Protein AF-B3QSM2-F1 (afdb_monomer)

Foldseek 3Di:
DVVVLVVQLVVLDDPVLVVLLVVLVCQVPPPDQPDPCVRVPVVSVVVNVVSVVSNVVSSVVSVCVVPVDD

Sequence (70 aa):
MLFETIKLIWRAATKSERVLLVVCILYILWPLDLFPEAVFGFFGLIDDAAALATLVAVIKRIRSRISPEE

pLDDT: mean 83.8, std 10.37, range [53.09, 95.12]

Solvent-accessible surface area (backbone atoms only — not comparable to full-atom values): 4043 Å² total; per-residue (Å²): 111,69,69,58,52,51,51,51,47,58,69,66,39,50,76,68,52,47,49,50,48,50,50,35,51,50,57,73,70,40,93,63,66,92,49,45,44,94,79,49,44,73,56,23,59,49,51,54,50,47,43,52,51,48,46,52,52,53,51,50,59,37,44,48,72,78,50,62,82,128

Secondary structure (DSSP, 8-state):
-HHHHHHHHHHHS-HHHHHHHHHHHHHHH-SS-SS-HHHHTHHHHHHHHHHHHHHHHHHHHHHHHHS---

Mean predicted aligned error: 6.2 Å

Structure (mmCIF, N/CA/C/O backbone):
data_AF-B3QSM2-F1
#
_entry.id   AF-B3QSM2-F1
#
loop_
_atom_site.group_PDB
_atom_site.id
_atom_site.type_symbol
_atom_site.label_atom_id
_atom_site.label_alt_id
_atom_site.label_comp_id
_atom_site.label_asym_id
_atom_site.label_entity_id
_atom_site.label_seq_id
_atom_site.pdbx_PDB_ins_code
_atom_site.Cartn_x
_atom_site.Cartn_y
_atom_site.Cartn_z
_atom_site.occupancy
_atom_site.B_iso_or_equiv
_atom_site.auth_seq_id
_atom_site.auth_comp_id
_atom_site.auth_asym_id
_atom_site.auth_atom_id
_atom_site.pdbx_PDB_model_num
ATOM 1 N N . MET A 1 1 ? 6.738 5.152 16.736 1.00 74.50 1 MET A N 1
ATOM 2 C CA . MET A 1 1 ? 5.792 6.007 15.981 1.00 74.50 1 MET A CA 1
ATOM 3 C C . MET A 1 1 ? 5.267 5.298 14.737 1.00 74.50 1 MET A C 1
ATOM 5 O O . MET A 1 1 ? 4.085 4.999 14.713 1.00 74.50 1 MET A O 1
ATOM 9 N N . LEU A 1 2 ? 6.121 4.923 13.773 1.00 81.69 2 LEU A N 1
ATOM 10 C CA . LEU A 1 2 ? 5.691 4.284 12.516 1.00 81.69 2 LEU A CA 1
ATOM 11 C C . LEU A 1 2 ? 4.853 3.003 12.703 1.00 81.69 2 LEU A C 1
ATOM 13 O O . LEU A 1 2 ? 3.792 2.865 12.105 1.00 81.69 2 LEU A O 1
ATOM 17 N N . PHE A 1 3 ? 5.299 2.085 13.563 1.00 86.88 3 PHE A N 1
ATOM 18 C CA . PHE A 1 3 ? 4.603 0.814 13.799 1.00 86.88 3 PHE A CA 1
ATOM 19 C C . PHE A 1 3 ? 3.182 0.994 14.357 1.00 86.88 3 PHE A C 1
ATOM 21 O O . PHE A 1 3 ? 2.259 0.283 13.965 1.00 86.88 3 PHE A O 1
ATOM 28 N N . GLU A 1 4 ? 2.987 1.986 15.226 1.00 89.75 4 GLU A N 1
ATOM 29 C CA . GLU A 1 4 ? 1.670 2.298 15.783 1.00 89.75 4 GLU A CA 1
ATOM 30 C C . GLU A 1 4 ? 0.756 2.929 14.729 1.00 89.75 4 GLU A C 1
ATOM 32 O O . GLU A 1 4 ? -0.407 2.549 14.619 1.00 89.75 4 GLU A O 1
ATOM 37 N N . THR A 1 5 ? 1.288 3.796 13.862 1.00 87.19 5 THR A N 1
ATOM 38 C CA . THR A 1 5 ? 0.543 4.320 12.708 1.00 87.19 5 THR A CA 1
ATOM 39 C C . THR A 1 5 ? 0.104 3.201 11.76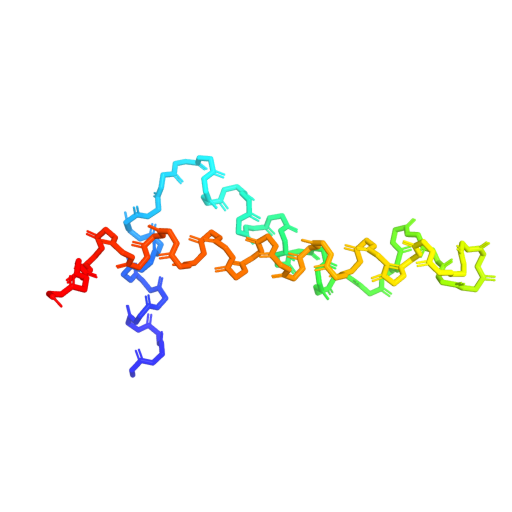2 1.00 87.19 5 THR A C 1
ATOM 41 O O . THR A 1 5 ? -1.054 3.172 11.348 1.00 87.19 5 THR A O 1
ATOM 44 N N . ILE A 1 6 ? 0.985 2.239 11.465 1.00 89.31 6 ILE A N 1
ATOM 45 C CA . ILE A 1 6 ? 0.657 1.083 10.617 1.00 89.31 6 ILE A CA 1
ATOM 46 C C . ILE A 1 6 ? -0.454 0.243 11.255 1.00 89.31 6 ILE A C 1
ATOM 48 O O . ILE A 1 6 ? -1.429 -0.098 10.585 1.00 89.31 6 ILE A O 1
ATOM 52 N N . LYS A 1 7 ? -0.361 -0.050 12.559 1.00 91.62 7 LYS A N 1
ATOM 53 C CA . LYS A 1 7 ? -1.417 -0.771 13.287 1.00 91.62 7 LYS A CA 1
ATOM 54 C C . LYS A 1 7 ? -2.756 -0.040 13.245 1.00 91.62 7 LYS A C 1
ATOM 56 O O . LYS A 1 7 ? -3.788 -0.687 13.065 1.00 91.62 7 LYS A O 1
ATOM 61 N N . LEU A 1 8 ? -2.753 1.280 13.426 1.00 91.00 8 LEU A N 1
ATOM 62 C CA . LEU A 1 8 ? -3.966 2.099 13.391 1.00 91.00 8 LEU A CA 1
ATOM 63 C C . LEU A 1 8 ? -4.618 2.065 12.006 1.00 91.00 8 LEU A C 1
ATOM 65 O O . LEU A 1 8 ? -5.808 1.768 11.904 1.00 91.00 8 LEU A O 1
ATOM 69 N N . ILE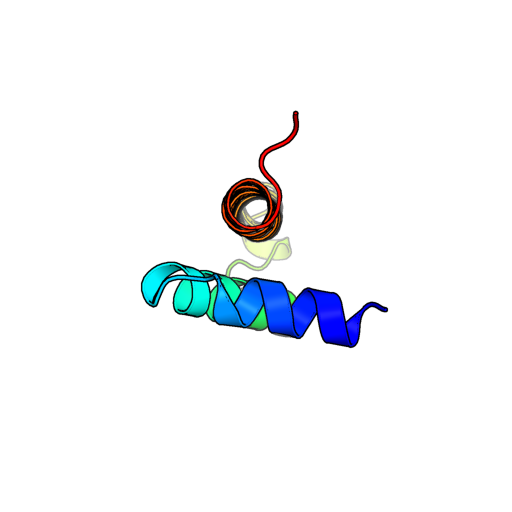 A 1 9 ? -3.830 2.273 10.948 1.00 90.75 9 ILE A N 1
ATOM 70 C CA . ILE A 1 9 ? -4.291 2.171 9.556 1.00 90.75 9 ILE A CA 1
ATOM 71 C C . ILE A 1 9 ? -4.867 0.778 9.289 1.00 90.75 9 ILE A C 1
ATOM 73 O O . ILE A 1 9 ? -5.973 0.658 8.771 1.00 90.75 9 ILE A O 1
ATOM 77 N N . TRP A 1 10 ? -4.173 -0.285 9.702 1.00 92.38 10 TRP A N 1
ATOM 78 C CA . TRP A 1 10 ? -4.636 -1.659 9.502 1.00 92.38 10 TRP A CA 1
ATOM 79 C C . TRP A 1 10 ? -5.974 -1.946 10.195 1.00 92.38 10 TRP A C 1
ATOM 81 O O . TRP A 1 10 ? -6.868 -2.578 9.621 1.00 92.38 10 TRP A O 1
ATOM 91 N N . ARG A 1 11 ? -6.134 -1.463 11.433 1.00 92.25 11 ARG A N 1
ATOM 92 C CA . ARG A 1 11 ? -7.373 -1.618 12.205 1.00 92.25 11 ARG A CA 1
ATOM 93 C C . ARG A 1 11 ? -8.535 -0.849 11.581 1.00 92.25 11 ARG A C 1
ATOM 95 O O . ARG A 1 11 ? -9.625 -1.407 11.507 1.00 92.25 11 ARG A O 1
ATOM 102 N N . ALA A 1 12 ? -8.292 0.365 11.094 1.00 92.12 12 ALA A N 1
ATOM 103 C CA . ALA A 1 12 ? -9.304 1.214 10.464 1.00 92.12 12 ALA A CA 1
ATOM 104 C C . ALA A 1 12 ? -9.618 0.845 9.001 1.00 92.12 12 ALA A C 1
ATOM 106 O O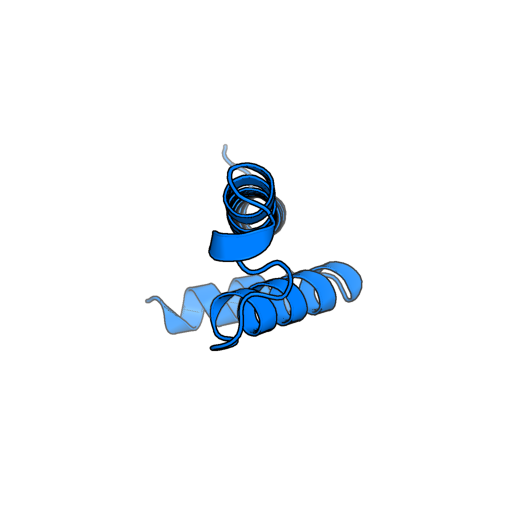 . ALA A 1 12 ? -10.618 1.303 8.446 1.00 92.12 12 ALA A O 1
ATOM 107 N N . ALA A 1 13 ? -8.768 0.045 8.354 1.00 93.44 13 ALA A N 1
ATOM 108 C CA . ALA A 1 13 ? -8.988 -0.425 6.993 1.00 93.44 13 ALA A CA 1
ATOM 109 C C . ALA A 1 13 ? -10.112 -1.469 6.925 1.00 93.44 13 ALA A C 1
ATOM 111 O O . ALA A 1 13 ? -10.162 -2.427 7.704 1.00 93.44 13 ALA A O 1
ATOM 112 N N . THR A 1 14 ? -10.978 -1.314 5.929 1.00 95.12 14 THR A N 1
ATOM 113 C CA . THR A 1 14 ? -11.978 -2.311 5.530 1.00 95.12 14 THR A CA 1
ATOM 114 C C . THR A 1 14 ? -11.321 -3.553 4.917 1.00 95.12 14 THR A C 1
ATOM 116 O O . THR A 1 14 ? -10.146 -3.540 4.549 1.00 95.12 14 THR A O 1
ATOM 119 N N . LYS A 1 15 ? -12.081 -4.649 4.763 1.00 94.06 15 LYS A N 1
ATOM 120 C CA . LYS A 1 15 ? -11.568 -5.889 4.150 1.00 94.06 15 LYS A CA 1
ATOM 121 C C . LYS A 1 15 ? -10.993 -5.649 2.747 1.00 94.06 15 LYS A C 1
ATOM 123 O O . LYS A 1 15 ? -9.900 -6.121 2.463 1.00 94.06 15 LYS A O 1
ATOM 128 N N . SER A 1 16 ? -11.692 -4.885 1.906 1.00 93.44 16 SER A N 1
ATOM 129 C CA . SER A 1 16 ? -11.248 -4.553 0.546 1.00 93.44 16 SER A CA 1
ATOM 130 C C . SER A 1 16 ? -9.991 -3.687 0.534 1.00 93.44 16 SER A C 1
ATOM 132 O O . SER A 1 16 ? -9.093 -3.922 -0.264 1.00 93.44 16 SER A O 1
ATOM 134 N N . GLU A 1 17 ? -9.881 -2.719 1.443 1.00 93.50 17 GLU A N 1
ATOM 135 C CA . GLU A 1 17 ? -8.687 -1.871 1.538 1.00 93.50 17 GLU A CA 1
ATOM 136 C C . GLU A 1 17 ? -7.477 -2.647 2.047 1.00 93.50 17 GLU A C 1
ATOM 138 O O . GLU A 1 17 ? -6.378 -2.428 1.559 1.00 93.50 17 GLU A O 1
ATOM 143 N N . ARG A 1 18 ? -7.662 -3.598 2.971 1.00 93.88 18 ARG A N 1
ATOM 144 C CA . ARG A 1 18 ? -6.575 -4.499 3.383 1.00 93.88 18 ARG A CA 1
ATOM 145 C C . ARG A 1 18 ? -6.069 -5.331 2.213 1.00 93.88 18 ARG A C 1
ATOM 147 O O . ARG A 1 18 ? -4.861 -5.451 2.053 1.00 93.88 18 ARG A O 1
ATOM 154 N N . VAL A 1 19 ? -6.976 -5.865 1.393 1.00 94.69 19 VAL A N 1
ATOM 155 C CA . VAL A 1 19 ? -6.601 -6.599 0.175 1.00 94.69 19 VAL A CA 1
ATOM 156 C C . VAL A 1 19 ? -5.824 -5.691 -0.775 1.00 94.69 19 VAL A C 1
ATOM 158 O O . VAL A 1 19 ? -4.743 -6.076 -1.197 1.00 94.69 19 VAL A O 1
ATOM 161 N N . LEU A 1 20 ? -6.309 -4.475 -1.045 1.00 92.31 20 LEU A N 1
ATOM 162 C CA . LEU A 1 20 ? -5.604 -3.514 -1.902 1.00 92.31 20 LEU A CA 1
ATOM 163 C C . LEU A 1 20 ? -4.215 -3.157 -1.362 1.00 92.31 20 LEU A C 1
ATOM 165 O O . LEU A 1 20 ? -3.253 -3.189 -2.117 1.00 92.31 20 LEU A O 1
ATOM 169 N N . LEU A 1 21 ? -4.087 -2.873 -0.062 1.00 92.56 21 LEU A N 1
ATOM 170 C CA . LEU A 1 21 ? -2.794 -2.588 0.567 1.00 92.56 21 LEU A CA 1
ATOM 171 C C . LEU A 1 21 ? -1.824 -3.759 0.395 1.00 92.56 21 LEU A C 1
ATOM 173 O O . LEU A 1 21 ? -0.681 -3.547 0.007 1.00 92.56 21 LEU A O 1
ATOM 177 N N . VAL A 1 22 ? -2.278 -4.987 0.662 1.00 92.94 22 VAL A N 1
ATOM 178 C CA . VAL A 1 22 ? -1.447 -6.187 0.511 1.00 92.94 22 VAL A CA 1
ATOM 179 C C . VAL A 1 22 ? -1.050 -6.390 -0.948 1.00 92.94 22 VAL A C 1
ATOM 181 O O . VAL A 1 22 ? 0.124 -6.612 -1.208 1.00 92.94 22 VAL A O 1
ATOM 184 N N . VAL A 1 23 ? -1.981 -6.264 -1.896 1.00 91.06 23 VAL A N 1
ATOM 185 C CA . VAL A 1 23 ? -1.699 -6.422 -3.330 1.00 91.06 23 VAL A CA 1
ATOM 186 C C . VAL A 1 23 ? -0.704 -5.370 -3.818 1.00 91.06 23 VAL A C 1
ATOM 188 O O . VAL A 1 23 ? 0.275 -5.737 -4.454 1.00 91.06 23 VAL A O 1
ATOM 191 N N . CYS A 1 24 ? -0.890 -4.092 -3.474 1.00 88.75 24 CYS A N 1
ATOM 192 C CA . CYS A 1 24 ? 0.044 -3.030 -3.855 1.00 88.75 24 CYS A CA 1
ATOM 193 C C . CYS A 1 24 ? 1.433 -3.228 -3.233 1.00 88.75 24 CYS A C 1
ATOM 195 O O . CYS A 1 24 ? 2.434 -3.035 -3.911 1.00 88.75 24 CYS A O 1
ATOM 197 N N . ILE A 1 25 ? 1.514 -3.626 -1.957 1.00 89.62 25 ILE A N 1
ATOM 198 C CA . ILE A 1 25 ? 2.801 -3.897 -1.297 1.00 89.62 25 ILE A CA 1
ATOM 199 C C . ILE A 1 25 ? 3.488 -5.101 -1.938 1.00 89.62 25 ILE A C 1
ATOM 201 O O . ILE A 1 25 ? 4.684 -5.040 -2.201 1.00 89.62 25 ILE A O 1
ATOM 205 N N . LEU A 1 26 ? 2.746 -6.183 -2.190 1.00 89.25 26 LEU A N 1
ATOM 206 C CA . LEU A 1 26 ? 3.287 -7.361 -2.856 1.00 89.25 26 LEU A CA 1
ATOM 207 C C . LEU A 1 26 ? 3.791 -7.003 -4.246 1.00 89.25 26 LEU A C 1
ATOM 209 O O . LEU A 1 26 ? 4.908 -7.377 -4.545 1.00 89.25 26 LEU A O 1
ATOM 213 N N . TYR A 1 27 ? 3.021 -6.247 -5.031 1.00 85.19 27 TYR A N 1
ATOM 214 C CA . TYR A 1 27 ? 3.408 -5.779 -6.360 1.00 85.19 27 TYR A CA 1
ATOM 215 C C . TYR A 1 27 ? 4.713 -4.965 -6.318 1.00 85.19 27 TYR A C 1
ATOM 217 O O . TYR A 1 27 ? 5.660 -5.309 -7.006 1.00 85.19 27 TYR A O 1
ATOM 225 N N . ILE A 1 28 ? 4.807 -3.955 -5.443 1.00 82.25 28 ILE A N 1
ATOM 226 C CA . ILE A 1 28 ? 5.993 -3.080 -5.340 1.00 82.25 28 ILE A CA 1
ATOM 227 C C . ILE A 1 28 ? 7.236 -3.837 -4.847 1.00 82.25 28 ILE A C 1
ATOM 229 O O . ILE A 1 28 ? 8.356 -3.517 -5.231 1.00 82.25 28 ILE A O 1
ATOM 233 N N . LEU A 1 29 ? 7.062 -4.810 -3.948 1.00 83.75 29 LEU A N 1
A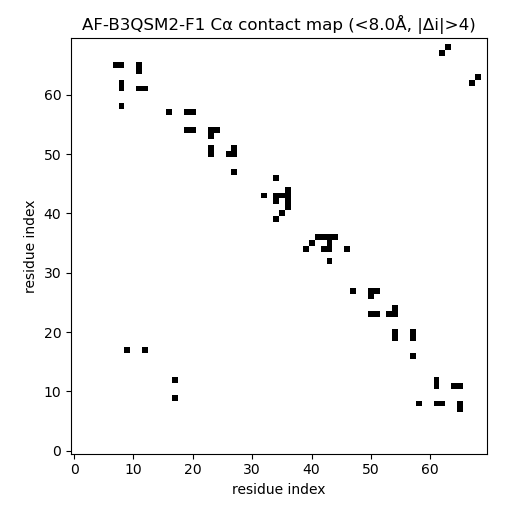TOM 234 C CA . LEU A 1 29 ? 8.167 -5.628 -3.437 1.00 83.75 29 LEU A CA 1
ATOM 235 C C . LEU A 1 29 ? 8.492 -6.816 -4.345 1.00 83.75 29 LEU A C 1
ATOM 237 O O . LEU A 1 29 ? 9.463 -7.531 -4.082 1.00 83.75 29 LEU A O 1
ATOM 241 N N . TRP A 1 30 ? 7.672 -7.072 -5.364 1.00 82.62 30 TRP A N 1
ATOM 242 C CA . TRP A 1 30 ? 7.870 -8.196 -6.254 1.00 82.62 30 TRP A CA 1
ATOM 243 C C . TRP A 1 30 ? 9.037 -7.880 -7.198 1.00 82.62 30 TRP A C 1
ATOM 245 O O . TRP A 1 30 ? 9.006 -6.875 -7.896 1.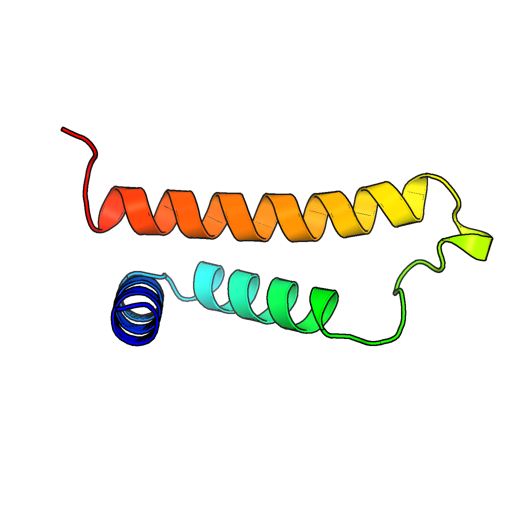00 82.62 30 TRP A O 1
ATOM 255 N N . PRO A 1 31 ? 10.077 -8.727 -7.252 1.00 68.38 31 PRO A N 1
ATOM 256 C CA . PRO A 1 31 ? 11.302 -8.436 -8.001 1.00 68.38 31 PRO A CA 1
ATOM 257 C C . PRO A 1 31 ? 11.154 -8.571 -9.527 1.00 68.38 31 PRO A C 1
ATOM 259 O O . PRO A 1 31 ? 12.136 -8.401 -10.244 1.00 68.38 31 PRO A O 1
ATOM 262 N N . LEU A 1 32 ? 9.971 -8.949 -10.020 1.00 69.19 32 LEU A N 1
ATOM 263 C CA . LEU A 1 32 ? 9.679 -9.095 -11.446 1.00 69.19 32 LEU A CA 1
ATOM 264 C C . LEU A 1 32 ? 8.622 -8.073 -11.862 1.00 69.19 32 LEU A C 1
ATOM 266 O O . LEU A 1 32 ? 7.481 -8.153 -11.415 1.00 69.19 32 LEU A O 1
ATOM 270 N N . ASP A 1 33 ? 8.956 -7.188 -12.789 1.00 65.38 33 ASP A N 1
ATOM 271 C CA . ASP A 1 33 ? 7.938 -6.332 -13.390 1.00 65.38 33 ASP A CA 1
ATOM 272 C C . ASP A 1 33 ? 6.907 -7.217 -14.102 1.00 65.38 33 ASP A C 1
ATOM 274 O O . ASP A 1 33 ? 7.244 -8.005 -14.994 1.00 65.38 33 ASP A O 1
ATOM 278 N N . LEU A 1 34 ? 5.638 -7.109 -13.695 1.00 66.38 34 LEU A N 1
ATOM 279 C CA . LEU A 1 34 ? 4.526 -7.777 -14.381 1.00 66.38 34 LEU A CA 1
ATOM 280 C C . LEU A 1 34 ? 4.448 -7.317 -15.843 1.00 66.38 34 LEU A C 1
ATOM 282 O O . LEU A 1 34 ? 4.159 -8.121 -16.732 1.00 66.38 34 LEU A O 1
ATOM 286 N N . PHE A 1 35 ? 4.785 -6.048 -16.082 1.00 66.88 35 PHE A N 1
ATOM 287 C CA . PHE A 1 35 ? 4.995 -5.463 -17.397 1.00 66.88 35 PHE A CA 1
ATOM 288 C C . PHE A 1 35 ? 6.444 -4.996 -17.527 1.00 66.88 35 PHE A C 1
ATOM 290 O O . PHE A 1 35 ? 6.740 -3.857 -17.175 1.00 66.88 35 PHE A O 1
ATOM 297 N N . PRO A 1 36 ? 7.354 -5.839 -18.048 1.00 64.94 36 PRO A N 1
ATOM 298 C CA . PRO A 1 36 ? 8.753 -5.461 -18.190 1.00 64.94 36 PRO A CA 1
ATOM 299 C C . PRO A 1 36 ? 8.875 -4.162 -18.983 1.00 64.94 36 PRO A C 1
ATOM 301 O O . PRO A 1 36 ? 8.489 -4.109 -20.154 1.00 64.94 36 PRO A O 1
ATOM 304 N N . GLU A 1 37 ? 9.434 -3.123 -18.362 1.00 69.50 37 GLU A N 1
ATOM 305 C CA . GLU A 1 37 ? 9.615 -1.801 -18.976 1.00 69.50 37 GLU A CA 1
ATOM 306 C C . GLU A 1 37 ? 10.410 -1.889 -20.287 1.00 69.50 37 GLU A C 1
ATOM 308 O O . GLU A 1 37 ? 10.143 -1.164 -21.242 1.00 69.50 37 GLU A O 1
ATOM 313 N N . ALA A 1 38 ? 11.336 -2.849 -20.386 1.00 70.50 38 ALA A N 1
ATOM 314 C CA . ALA A 1 38 ? 12.097 -3.128 -21.603 1.00 70.50 38 ALA A CA 1
ATOM 315 C C . ALA A 1 38 ? 11.232 -3.618 -22.785 1.00 70.50 38 ALA A C 1
ATOM 317 O O . ALA A 1 38 ? 11.649 -3.506 -23.936 1.00 70.50 38 ALA A O 1
ATOM 318 N N . VAL A 1 39 ? 10.042 -4.167 -22.513 1.00 71.94 39 VAL A N 1
ATOM 319 C CA . VAL A 1 39 ? 9.094 -4.688 -23.515 1.00 71.94 39 VAL A CA 1
ATOM 320 C C . VAL A 1 39 ? 7.916 -3.733 -23.713 1.00 71.94 39 VAL A C 1
ATOM 322 O O . VAL A 1 39 ? 7.478 -3.520 -24.841 1.00 71.94 39 VAL A O 1
ATOM 325 N N . PHE A 1 40 ? 7.407 -3.147 -22.628 1.00 71.62 40 PHE A N 1
ATOM 326 C CA . PHE A 1 40 ? 6.198 -2.318 -22.622 1.00 71.62 40 PHE A CA 1
ATOM 327 C C . PHE A 1 40 ? 6.478 -0.808 -22.607 1.00 71.62 40 PHE A C 1
ATOM 329 O O . PHE A 1 40 ? 5.554 -0.004 -22.757 1.00 71.62 40 PHE A O 1
ATOM 336 N N . GLY A 1 41 ? 7.743 -0.404 -22.476 1.00 73.75 41 GLY A N 1
ATOM 337 C CA . GLY A 1 41 ? 8.174 0.990 -22.507 1.00 73.75 41 GLY A CA 1
ATOM 338 C C . GLY A 1 41 ? 7.406 1.847 -21.501 1.00 73.75 41 GLY A C 1
ATOM 339 O O . GLY A 1 41 ? 7.299 1.515 -20.324 1.00 73.75 41 GLY A O 1
ATOM 340 N N . PHE A 1 42 ? 6.813 2.938 -21.990 1.00 75.19 42 PHE A N 1
ATOM 341 C CA . PHE A 1 42 ? 6.034 3.893 -21.195 1.00 75.19 42 PHE A CA 1
ATOM 342 C C . PHE A 1 42 ? 4.871 3.267 -20.402 1.00 75.19 42 PHE A C 1
ATOM 344 O O . PHE A 1 42 ? 4.478 3.809 -19.373 1.00 75.19 42 PHE A O 1
ATOM 351 N N . PHE A 1 43 ? 4.323 2.131 -20.843 1.00 74.25 43 PHE A N 1
ATOM 352 C CA . PHE A 1 43 ? 3.223 1.473 -20.135 1.00 74.25 43 PHE A CA 1
ATOM 353 C C . PHE A 1 43 ? 3.661 0.790 -18.834 1.00 74.25 43 PHE A C 1
ATOM 355 O O . PHE A 1 43 ? 2.870 0.783 -17.895 1.00 74.25 43 PHE A O 1
ATOM 362 N N . GLY A 1 44 ? 4.902 0.292 -18.744 1.00 68.12 44 GLY A N 1
ATOM 363 C CA . GLY A 1 44 ? 5.442 -0.255 -17.488 1.00 68.12 44 GLY A CA 1
ATOM 364 C C . GLY A 1 44 ? 5.526 0.821 -16.400 1.00 68.12 44 GLY A C 1
ATOM 365 O O . GLY A 1 44 ? 5.009 0.643 -15.303 1.00 68.12 44 GLY A O 1
ATOM 366 N N . LEU A 1 45 ? 5.996 2.019 -16.774 1.00 73.94 45 LEU A N 1
ATOM 367 C CA . LEU A 1 45 ? 6.038 3.186 -15.883 1.00 73.94 45 LEU A CA 1
ATOM 368 C C . LEU A 1 45 ? 4.649 3.624 -15.391 1.00 73.94 45 LEU A C 1
ATOM 370 O O . LEU A 1 45 ? 4.509 4.117 -14.270 1.00 73.94 45 LEU A O 1
ATOM 374 N N . ILE A 1 46 ? 3.614 3.487 -16.230 1.00 81.19 46 ILE A N 1
ATOM 375 C CA . ILE A 1 46 ? 2.235 3.799 -15.834 1.00 81.19 46 ILE A CA 1
ATOM 376 C C . ILE A 1 46 ? 1.728 2.789 -14.802 1.00 81.19 46 ILE A C 1
ATOM 378 O O . ILE A 1 46 ? 1.051 3.204 -13.860 1.00 81.19 46 ILE A O 1
ATOM 382 N N . ASP A 1 47 ? 2.033 1.501 -14.968 1.00 79.88 47 ASP A N 1
ATOM 383 C CA . ASP A 1 47 ? 1.569 0.447 -14.059 1.00 79.88 47 ASP A CA 1
ATOM 384 C C . ASP A 1 47 ? 2.149 0.637 -12.650 1.00 79.88 47 ASP A C 1
ATOM 386 O O . ASP A 1 47 ? 1.414 0.701 -11.659 1.00 79.88 47 ASP A O 1
ATOM 390 N N . ASP A 1 48 ? 3.452 0.901 -12.564 1.00 80.25 48 ASP A N 1
ATOM 391 C CA . ASP A 1 48 ? 4.128 1.157 -11.290 1.00 80.25 48 ASP A CA 1
ATOM 392 C C . ASP A 1 48 ? 3.638 2.446 -10.620 1.00 80.25 48 ASP A C 1
ATOM 394 O O . ASP A 1 48 ? 3.376 2.489 -9.408 1.00 80.25 48 ASP A O 1
ATOM 398 N N . ALA A 1 49 ? 3.432 3.505 -11.411 1.00 86.19 49 ALA A N 1
ATOM 399 C CA . ALA A 1 49 ? 2.852 4.749 -10.920 1.00 86.19 49 ALA A CA 1
ATOM 400 C C . ALA A 1 49 ? 1.414 4.548 -10.417 1.00 86.19 49 ALA A C 1
ATOM 402 O O . ALA A 1 49 ? 1.033 5.128 -9.395 1.00 86.19 49 ALA A O 1
ATOM 403 N N . ALA A 1 50 ? 0.616 3.715 -11.090 1.00 88.06 50 ALA A N 1
ATOM 404 C CA . ALA A 1 50 ? -0.747 3.395 -10.686 1.00 88.06 50 ALA A CA 1
ATOM 405 C C . ALA A 1 50 ? -0.777 2.589 -9.379 1.00 88.06 50 ALA A C 1
ATOM 407 O O . ALA A 1 50 ? -1.584 2.897 -8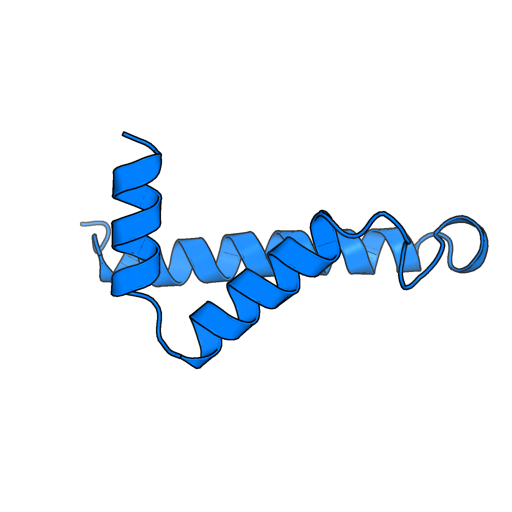.492 1.00 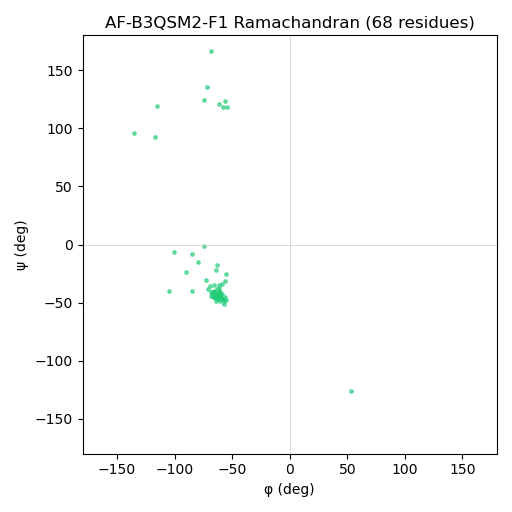88.06 50 ALA A O 1
ATOM 408 N N . ALA A 1 51 ? 0.121 1.614 -9.211 1.00 88.56 51 ALA A N 1
ATOM 409 C CA . ALA A 1 51 ? 0.261 0.852 -7.972 1.00 88.56 51 ALA A CA 1
ATOM 410 C C . ALA A 1 51 ? 0.621 1.764 -6.786 1.00 88.56 51 ALA A C 1
ATOM 412 O O . ALA A 1 51 ? -0.024 1.706 -5.730 1.00 88.56 51 ALA A O 1
ATOM 413 N N . LEU A 1 52 ? 1.582 2.675 -6.973 1.00 89.44 52 LEU A N 1
ATOM 414 C CA . LEU A 1 52 ? 1.978 3.638 -5.945 1.00 89.44 52 LEU A CA 1
ATOM 415 C C . LEU A 1 52 ? 0.866 4.654 -5.638 1.00 89.44 52 LEU A C 1
ATOM 417 O O . LEU A 1 52 ? 0.560 4.910 -4.469 1.00 89.44 52 LEU A O 1
ATOM 421 N N . ALA A 1 53 ? 0.226 5.214 -6.667 1.00 91.50 53 ALA A N 1
ATOM 422 C CA . ALA A 1 53 ? -0.877 6.159 -6.506 1.00 91.50 53 ALA A CA 1
ATOM 423 C C . ALA A 1 53 ? -2.052 5.523 -5.751 1.00 91.50 53 ALA A C 1
ATOM 425 O O . ALA A 1 53 ? -2.623 6.144 -4.851 1.00 91.50 53 ALA A O 1
ATOM 426 N N . THR A 1 54 ? -2.364 4.263 -6.060 1.00 92.38 54 THR A N 1
ATOM 427 C CA . THR A 1 54 ? -3.404 3.488 -5.376 1.00 92.38 54 THR A CA 1
ATOM 428 C C . THR A 1 54 ? -3.053 3.275 -3.908 1.00 92.38 54 THR A C 1
ATOM 430 O O . THR A 1 54 ? -3.888 3.538 -3.038 1.00 92.38 54 THR A O 1
ATOM 433 N N . LEU A 1 55 ? -1.811 2.881 -3.606 1.00 92.62 55 LEU A N 1
ATOM 434 C CA . LEU A 1 55 ? -1.338 2.709 -2.232 1.00 92.62 55 LEU A CA 1
ATOM 435 C C . LEU A 1 55 ? -1.505 4.004 -1.419 1.00 92.62 55 LEU A C 1
ATOM 437 O O . LEU A 1 55 ? -2.080 3.993 -0.327 1.00 92.62 55 LEU A O 1
ATOM 441 N N . VAL A 1 56 ? -1.065 5.137 -1.974 1.00 93.19 56 VAL A N 1
ATOM 442 C CA . VAL A 1 56 ? -1.177 6.453 -1.327 1.00 93.19 56 VAL A CA 1
ATOM 443 C C . VAL A 1 56 ? -2.638 6.865 -1.144 1.00 93.19 56 VAL A C 1
ATOM 445 O O . VAL A 1 56 ? -3.009 7.335 -0.065 1.00 93.19 56 VAL A O 1
ATOM 448 N N . ALA A 1 57 ? -3.484 6.682 -2.160 1.00 93.44 57 ALA A N 1
ATOM 449 C CA . ALA A 1 57 ? -4.897 7.044 -2.104 1.00 93.44 57 ALA A CA 1
ATOM 450 C C . ALA A 1 57 ? -5.652 6.245 -1.032 1.00 93.44 57 ALA A C 1
ATOM 452 O O . ALA A 1 57 ? -6.414 6.821 -0.251 1.00 93.44 57 ALA A O 1
ATOM 453 N N . VAL A 1 58 ? -5.401 4.935 -0.941 1.00 93.31 58 VAL A N 1
ATOM 454 C CA . VAL A 1 58 ? -6.004 4.066 0.079 1.00 93.31 58 VAL A CA 1
ATOM 455 C C . VAL A 1 58 ? -5.551 4.483 1.479 1.00 93.31 58 VAL A C 1
ATOM 457 O O . VAL A 1 58 ? -6.389 4.629 2.369 1.00 93.31 58 VAL A O 1
ATOM 460 N N . ILE A 1 59 ? -4.259 4.764 1.676 1.00 92.69 59 ILE A N 1
ATOM 461 C CA . ILE A 1 59 ? -3.740 5.246 2.965 1.00 92.69 59 ILE A CA 1
ATOM 462 C C . ILE A 1 59 ? -4.381 6.583 3.354 1.00 92.69 59 ILE A C 1
ATOM 464 O O . ILE A 1 59 ? -4.831 6.725 4.491 1.00 92.69 59 ILE A O 1
ATOM 468 N N . LYS A 1 60 ? -4.470 7.549 2.428 1.00 92.38 60 LYS A N 1
ATOM 469 C CA . LYS A 1 60 ? -5.119 8.850 2.676 1.00 92.38 60 LYS A CA 1
ATOM 470 C C . LYS A 1 60 ? -6.586 8.683 3.064 1.00 92.38 60 LYS A C 1
ATOM 472 O O . LYS A 1 60 ? -7.016 9.257 4.061 1.00 92.38 60 LYS A O 1
ATOM 477 N N . ARG A 1 61 ? -7.327 7.845 2.335 1.00 91.75 61 ARG A N 1
ATOM 478 C CA . ARG A 1 61 ? -8.734 7.533 2.622 1.00 91.75 61 ARG A CA 1
ATOM 479 C C . ARG A 1 61 ? -8.925 6.885 3.992 1.00 91.75 61 ARG A C 1
ATOM 481 O O . ARG A 1 61 ? -9.899 7.173 4.678 1.00 91.75 61 ARG A O 1
ATOM 488 N N . ILE A 1 62 ? -8.026 5.989 4.399 1.00 92.38 62 ILE A N 1
ATOM 489 C CA . ILE A 1 62 ? -8.080 5.393 5.738 1.00 92.38 62 ILE A CA 1
ATOM 490 C C . ILE A 1 62 ? -7.759 6.455 6.794 1.00 92.38 62 ILE A C 1
ATOM 492 O O . ILE A 1 62 ? -8.462 6.548 7.799 1.00 92.38 62 ILE A O 1
ATOM 496 N N . ARG A 1 63 ? -6.732 7.278 6.557 1.00 90.12 63 ARG A N 1
ATOM 497 C CA . ARG A 1 63 ? -6.288 8.321 7.487 1.00 90.12 63 ARG A CA 1
ATOM 498 C C . ARG A 1 63 ? -7.371 9.365 7.751 1.00 90.12 63 ARG A C 1
ATOM 500 O O . ARG A 1 63 ? -7.579 9.686 8.916 1.00 90.12 63 ARG A O 1
ATOM 507 N N . SER A 1 64 ? -8.105 9.800 6.726 1.00 89.75 64 SER A N 1
ATOM 508 C CA . SER A 1 64 ? -9.209 10.761 6.876 1.00 89.75 64 SER A CA 1
ATOM 509 C C . SER A 1 64 ? -10.363 10.237 7.740 1.00 89.75 64 SER A C 1
ATOM 511 O O . SER A 1 64 ? -11.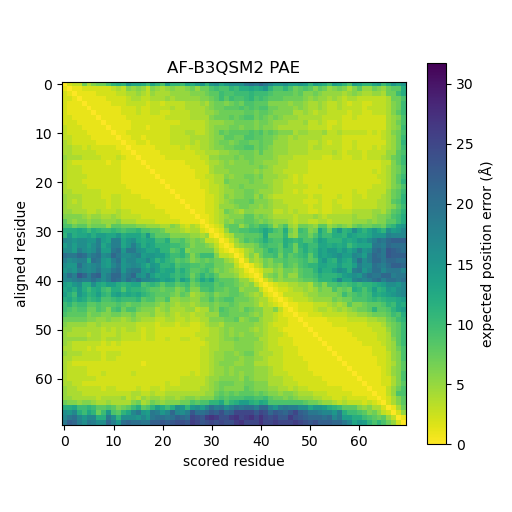179 11.018 8.213 1.00 89.75 64 SER A O 1
ATOM 513 N N . ARG A 1 65 ? -10.449 8.917 7.960 1.00 87.44 65 ARG A N 1
ATOM 514 C CA . ARG A 1 65 ? -11.423 8.303 8.879 1.00 87.44 65 ARG A CA 1
ATOM 515 C C . ARG A 1 65 ? -10.902 8.159 10.307 1.00 87.44 65 ARG A C 1
ATOM 517 O O . ARG A 1 65 ? -11.704 8.032 11.222 1.00 87.44 65 ARG A O 1
ATOM 524 N N . ILE A 1 66 ? -9.581 8.123 10.494 1.00 86.50 66 ILE A N 1
ATOM 525 C CA . ILE A 1 66 ? -8.937 8.031 11.817 1.00 86.50 66 ILE A CA 1
ATOM 526 C C . ILE A 1 66 ? -8.800 9.422 12.437 1.00 86.50 66 ILE A C 1
ATOM 528 O O . ILE A 1 66 ? -8.999 9.585 13.635 1.00 86.50 66 ILE A O 1
ATOM 532 N N . SER A 1 67 ? -8.450 10.408 11.617 1.00 75.44 67 SER A N 1
ATOM 533 C CA . SER A 1 67 ? -8.384 11.813 11.988 1.00 75.44 67 SER A CA 1
ATOM 534 C C . SER A 1 67 ? -9.054 12.580 10.852 1.00 75.44 67 SER A C 1
ATOM 536 O O . SER A 1 67 ? -8.399 12.785 9.825 1.00 75.44 67 SER A O 1
ATOM 538 N N . PRO A 1 68 ? -10.351 12.923 10.965 1.00 65.12 68 PRO A N 1
ATOM 539 C CA . PRO A 1 68 ? -10.921 13.907 10.063 1.00 65.12 68 PRO A CA 1
ATOM 540 C C . PRO A 1 68 ? -10.059 15.158 10.217 1.00 65.12 68 PRO A C 1
ATOM 542 O O . PRO A 1 68 ? -9.792 15.581 11.341 1.00 65.12 68 PRO A O 1
ATOM 545 N N . GLU A 1 69 ? -9.494 15.644 9.115 1.00 61.41 69 GLU A N 1
ATOM 546 C CA . GLU A 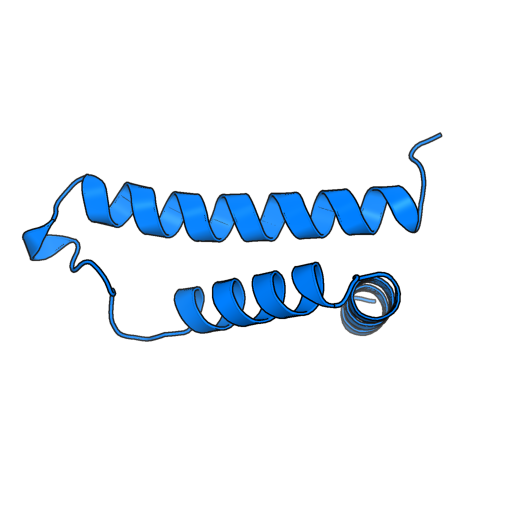1 69 ? -8.839 16.949 9.129 1.00 61.41 69 GLU A CA 1
ATOM 547 C C . GLU A 1 69 ? -9.918 17.949 9.576 1.00 61.41 69 GLU A C 1
ATOM 549 O O . GLU A 1 69 ? -10.992 17.978 8.969 1.00 61.41 69 GLU A O 1
ATOM 554 N N . GLU A 1 70 ? -9.691 18.619 10.712 1.00 53.09 70 GLU A N 1
ATOM 555 C CA . GLU A 1 70 ? -10.541 19.721 11.190 1.00 53.09 70 GLU A CA 1
ATOM 556 C C . GLU A 1 70 ? -10.531 20.881 10.190 1.00 53.09 70 GLU A C 1
ATOM 558 O O . GLU A 1 70 ? -9.441 21.183 9.644 1.00 53.09 70 GLU A O 1
#

InterPro domains:
  IPR010652 Domain of unknown function DUF1232 [PF06803] (18-53)

Organism: Chloroherpeton thalassium (strain ATCC 35110 / GB-78) (NCBI:txid517418)

Radius of gyration: 14.39 Å; Cα contacts (8 Å, |Δi|>4): 38; chains: 1; bounding box: 24×29×40 Å